Protein AF-A0AAV4B016-F1 (afdb_monomer_lite)

Foldseek 3Di:
DVVVVQVVPPVSVVVVVVVVVVVVVVVVVVVPPDPDPDPDDDDDPPDPDDPPPPPDPPPPPPPPPDPDPDDDDDDDDPDDPPLPDPPDVPWDWDAQPPHGATWTDDPVQQKTFHSDPVPRAIARVQASHGDDPPDDDDPPDDPCPPCNDCPHPVNVVVVVVD

Sequence (162 aa):
MWRQALEGDIDSFHRFRCYQSDMANKRKSQACQGKENESEKYIDELKATPMTESKGCLTSLQLQADIKPPPPLQEKPKEAPEVKTGVMWGDQLRHCPSCQHPALVRPHEGRAICMDSSCGYDFCTLCFSAFHHPKPCKPLNRSVSKKDVAGTHKSRKSLKRL

Radius of gyration: 31.14 Å; chains: 1; bounding box: 60×68×78 Å

Organism: NCBI:txid259542

Structure (mmCIF, N/CA/C/O backbone):
data_AF-A0AAV4B016-F1
#
_entry.id   AF-A0AAV4B016-F1
#
loop_
_atom_site.group_PDB
_atom_site.id
_atom_site.type_symbol
_atom_site.label_atom_id
_atom_site.label_alt_id
_atom_site.label_comp_id
_atom_site.label_asym_id
_atom_site.label_entity_id
_atom_site.label_seq_id
_atom_site.pdbx_PDB_ins_code
_atom_site.Cartn_x
_atom_site.Cartn_y
_atom_site.Cartn_z
_atom_site.occupancy
_atom_site.B_iso_or_equiv
_atom_site.auth_seq_id
_atom_site.auth_comp_id
_atom_site.auth_asym_id
_atom_site.auth_atom_id
_atom_site.pdbx_PDB_model_num
ATOM 1 N N . MET A 1 1 ? 9.410 43.015 9.853 1.00 56.12 1 MET A N 1
ATOM 2 C CA . MET A 1 1 ? 8.628 43.160 8.607 1.00 56.12 1 MET A CA 1
ATOM 3 C C . MET A 1 1 ? 7.632 42.024 8.317 1.00 56.12 1 MET A C 1
ATOM 5 O O . MET A 1 1 ? 6.749 42.250 7.514 1.00 56.12 1 MET A O 1
ATOM 9 N N . TRP A 1 2 ? 7.662 40.853 8.980 1.00 54.97 2 TRP A N 1
ATOM 10 C CA . TRP A 1 2 ? 6.659 39.784 8.751 1.00 54.97 2 TRP A CA 1
ATOM 11 C C . TRP A 1 2 ? 5.326 39.968 9.505 1.00 54.97 2 TRP A C 1
ATOM 13 O O . TRP A 1 2 ? 4.315 39.411 9.099 1.00 54.97 2 TRP A O 1
ATOM 23 N N . ARG A 1 3 ? 5.298 40.768 10.584 1.00 58.62 3 ARG A N 1
ATOM 24 C CA . ARG A 1 3 ? 4.065 41.033 11.356 1.00 58.62 3 ARG A CA 1
ATOM 25 C C . ARG A 1 3 ? 3.077 41.949 10.622 1.00 58.62 3 ARG A C 1
ATOM 27 O O . ARG A 1 3 ? 1.892 41.666 10.642 1.00 58.62 3 ARG A O 1
ATOM 34 N N . GLN A 1 4 ? 3.571 42.962 9.906 1.00 59.62 4 GLN A N 1
ATOM 35 C CA . GLN A 1 4 ? 2.738 43.870 9.098 1.00 59.62 4 GLN A CA 1
ATOM 36 C C . GLN A 1 4 ? 2.081 43.180 7.893 1.00 59.62 4 GLN A C 1
ATOM 38 O O . GLN A 1 4 ? 1.019 43.602 7.456 1.00 59.62 4 GLN A O 1
ATOM 43 N N . ALA A 1 5 ? 2.668 42.093 7.379 1.00 58.47 5 ALA A N 1
ATOM 44 C CA . ALA A 1 5 ? 2.075 41.314 6.289 1.00 58.47 5 ALA A CA 1
ATOM 45 C C . ALA A 1 5 ? 0.864 40.470 6.737 1.00 58.47 5 ALA A C 1
ATOM 47 O O . ALA A 1 5 ? 0.041 40.104 5.906 1.00 58.47 5 ALA A O 1
ATOM 48 N N . LEU A 1 6 ? 0.740 40.173 8.038 1.00 54.94 6 LEU A N 1
ATOM 49 C CA . LEU A 1 6 ? -0.387 39.419 8.600 1.00 54.94 6 LEU A CA 1
ATOM 50 C C . LEU A 1 6 ? -1.592 40.307 8.931 1.00 54.94 6 LEU A C 1
ATOM 52 O O . LEU A 1 6 ? -2.699 39.800 9.022 1.00 54.94 6 LEU A O 1
ATOM 56 N N . GLU A 1 7 ? -1.401 41.615 9.113 1.00 56.56 7 GLU A N 1
ATOM 57 C CA . GLU A 1 7 ? -2.483 42.542 9.486 1.00 56.56 7 GLU A CA 1
ATOM 58 C C . GLU A 1 7 ? -3.405 42.900 8.307 1.00 56.56 7 GLU A C 1
ATOM 60 O O . GLU A 1 7 ? -4.529 43.340 8.527 1.00 56.56 7 GLU A O 1
ATOM 65 N N . GLY A 1 8 ? -2.963 42.673 7.063 1.00 64.75 8 GLY A N 1
ATOM 66 C CA . GLY A 1 8 ? -3.783 42.859 5.858 1.00 64.75 8 GLY A CA 1
ATOM 67 C C . GLY A 1 8 ? -4.670 41.660 5.498 1.00 64.75 8 GLY A C 1
ATOM 68 O O . GLY A 1 8 ? -5.577 41.801 4.684 1.00 64.75 8 GLY A O 1
ATOM 69 N N . ASP A 1 9 ? -4.426 40.495 6.105 1.00 74.12 9 ASP A N 1
ATOM 70 C CA . ASP A 1 9 ? -5.178 39.259 5.880 1.00 74.12 9 ASP A CA 1
ATOM 71 C C . ASP A 1 9 ? -5.779 38.778 7.209 1.00 74.12 9 ASP A C 1
ATOM 73 O O . ASP A 1 9 ? -5.130 38.130 8.038 1.00 74.12 9 ASP A O 1
ATOM 77 N N . ILE A 1 10 ? -7.051 39.136 7.402 1.00 75.62 10 ILE A N 1
ATOM 78 C CA . ILE A 1 10 ? -7.833 38.892 8.620 1.00 75.62 10 ILE A CA 1
ATOM 79 C C . ILE A 1 10 ? -7.855 37.398 8.979 1.00 75.62 10 ILE A C 1
ATOM 81 O O . ILE A 1 10 ? -7.757 37.047 10.160 1.00 75.62 10 ILE A O 1
ATOM 85 N N . ASP A 1 11 ? -7.922 36.511 7.983 1.00 76.06 11 ASP A N 1
ATOM 86 C CA . ASP A 1 11 ? -7.977 35.064 8.199 1.00 76.06 11 ASP A CA 1
ATOM 87 C C . ASP A 1 11 ? -6.635 34.517 8.683 1.00 76.06 11 ASP A C 1
ATOM 89 O O . ASP A 1 11 ? -6.572 33.708 9.620 1.00 76.06 11 ASP A O 1
ATOM 93 N N . SER A 1 12 ? -5.541 34.988 8.087 1.00 75.50 12 SER A N 1
ATOM 94 C CA . SER A 1 12 ? -4.190 34.618 8.506 1.00 75.50 12 SER A CA 1
ATOM 95 C C . SER A 1 12 ? -3.884 35.116 9.924 1.00 75.50 12 SER A C 1
ATOM 97 O O . SER A 1 12 ? -3.322 34.371 10.738 1.00 75.50 12 SER A O 1
ATOM 99 N N . PHE A 1 13 ? -4.331 36.326 10.273 1.00 80.94 13 PHE A N 1
ATOM 100 C CA . PHE A 1 13 ? -4.212 36.858 11.631 1.00 80.94 13 PHE A CA 1
ATOM 101 C C . PHE A 1 13 ? -5.038 36.058 12.651 1.00 80.94 13 PHE A C 1
ATOM 103 O O . PHE A 1 13 ? -4.546 35.725 13.737 1.00 80.94 13 PHE A O 1
ATOM 110 N N . HIS A 1 14 ? -6.272 35.681 12.300 1.00 82.31 14 HIS A N 1
ATOM 111 C CA . HIS A 1 14 ? -7.138 34.870 13.156 1.00 82.31 14 HIS A CA 1
ATOM 112 C C . HIS A 1 14 ? -6.546 33.474 13.414 1.00 82.31 14 HIS A C 1
ATOM 114 O O . HIS A 1 14 ? -6.498 33.013 14.557 1.00 82.31 14 HIS A O 1
ATOM 120 N N . ARG A 1 15 ? -6.007 32.817 12.379 1.00 83.50 15 ARG A N 1
ATOM 121 C CA . ARG A 1 15 ? -5.321 31.519 12.518 1.00 83.50 15 ARG A CA 1
ATOM 122 C C . ARG A 1 15 ? -4.100 31.609 13.428 1.00 83.50 15 ARG A C 1
ATOM 124 O O . ARG A 1 15 ? -3.915 30.753 14.292 1.00 83.50 15 ARG A O 1
ATOM 131 N N . PHE A 1 16 ? -3.297 32.663 13.284 1.00 85.50 16 PHE A N 1
ATOM 132 C CA . PHE A 1 16 ? -2.136 32.893 14.143 1.00 85.50 16 PHE A CA 1
ATOM 133 C C . PHE A 1 16 ? -2.532 33.096 15.615 1.00 85.50 16 PHE A C 1
ATOM 135 O O . PHE A 1 16 ? -1.903 32.542 16.521 1.00 85.50 16 PHE A O 1
ATOM 142 N N . ARG A 1 17 ? -3.615 33.839 15.863 1.00 85.31 17 ARG A N 1
ATOM 143 C CA . ARG A 1 17 ? -4.212 34.021 17.194 1.00 85.31 17 ARG A CA 1
ATOM 144 C C . ARG A 1 17 ? -4.686 32.701 17.814 1.00 85.31 17 ARG A C 1
ATOM 146 O O . ARG A 1 17 ? -4.363 32.443 18.974 1.00 85.31 17 ARG A O 1
ATOM 153 N N . CYS A 1 18 ? -5.410 31.868 17.062 1.00 86.75 18 CYS A N 1
ATOM 154 C CA . CYS A 1 18 ? -5.843 30.545 17.528 1.00 86.75 18 CYS A CA 1
ATOM 155 C C . CYS A 1 18 ? -4.648 29.664 17.903 1.00 86.75 18 CYS A C 1
ATOM 157 O O . CYS A 1 18 ? -4.597 29.142 19.014 1.00 86.75 18 CYS A O 1
ATOM 159 N N . TYR A 1 19 ? -3.638 29.591 17.031 1.00 87.94 19 TYR A N 1
ATOM 160 C CA . TYR A 1 19 ? -2.420 28.823 17.284 1.00 87.94 19 TYR A CA 1
ATOM 161 C C . TYR A 1 19 ? -1.710 29.248 18.579 1.00 87.94 19 TYR A C 1
ATOM 163 O O . TYR A 1 19 ? -1.296 28.404 19.377 1.00 87.94 19 TYR A O 1
ATOM 171 N N . GLN A 1 20 ? -1.596 30.556 18.832 1.00 87.56 20 GLN A N 1
ATOM 172 C CA . GLN A 1 20 ? -1.003 31.045 20.079 1.00 87.56 20 GLN A CA 1
ATOM 173 C C . GLN A 1 20 ? -1.821 30.658 21.320 1.00 87.56 20 GLN A C 1
ATOM 175 O O . GLN A 1 20 ? -1.233 30.284 22.339 1.00 87.56 20 GLN A O 1
ATOM 180 N N . SER A 1 21 ? -3.156 30.706 21.245 1.00 85.44 21 SER A N 1
ATOM 181 C CA . SER A 1 21 ? -4.024 30.292 22.355 1.00 85.44 21 SER A CA 1
ATOM 182 C C . SER A 1 21 ? -3.895 28.799 22.651 1.00 85.44 21 SER A C 1
ATOM 184 O O . SER A 1 21 ? -3.793 28.413 23.816 1.00 85.44 21 SER A O 1
ATOM 186 N N . ASP A 1 22 ? -3.835 27.962 21.617 1.00 85.62 22 ASP A N 1
ATOM 187 C CA . ASP A 1 22 ? -3.670 26.514 21.770 1.00 85.62 22 ASP A CA 1
ATOM 188 C C . ASP A 1 22 ? -2.320 26.170 22.399 1.00 85.62 22 ASP A C 1
ATOM 190 O O . ASP A 1 22 ? -2.243 25.337 23.304 1.00 85.62 22 ASP A O 1
ATOM 194 N N . MET A 1 23 ? -1.254 26.867 21.997 1.00 83.25 23 MET A N 1
ATOM 195 C CA . MET A 1 23 ? 0.070 26.708 22.604 1.00 83.25 23 MET A CA 1
ATOM 196 C C . MET A 1 23 ? 0.093 27.140 24.076 1.00 83.25 23 MET A C 1
ATOM 198 O O . MET A 1 23 ? 0.722 26.473 24.902 1.00 83.25 23 MET A O 1
ATOM 202 N N . ALA A 1 24 ? -0.613 28.215 24.438 1.00 81.81 24 ALA A N 1
ATOM 203 C CA . ALA A 1 24 ? -0.746 28.644 25.830 1.00 81.81 24 ALA A CA 1
ATOM 204 C C . ALA A 1 24 ? -1.559 27.642 26.669 1.00 81.81 24 ALA A C 1
ATOM 206 O O . ALA A 1 24 ? -1.161 27.313 27.788 1.00 81.81 24 ALA A O 1
ATOM 207 N N . ASN A 1 25 ? -2.655 27.114 26.122 1.00 77.56 25 ASN A N 1
ATOM 208 C CA . ASN A 1 25 ? -3.475 26.099 26.781 1.00 77.56 25 ASN A CA 1
ATOM 209 C C . ASN A 1 25 ? -2.696 24.799 26.982 1.00 77.56 25 ASN A C 1
ATOM 211 O O . ASN A 1 25 ? -2.690 24.262 28.083 1.00 77.56 25 ASN A O 1
ATOM 215 N N . LYS A 1 26 ? -1.941 24.351 25.973 1.00 73.69 26 LYS A N 1
ATOM 216 C CA . LYS A 1 26 ? -1.091 23.158 26.068 1.00 73.69 26 LYS A CA 1
ATOM 217 C C . LYS A 1 26 ? -0.032 23.283 27.167 1.00 73.69 26 LYS A C 1
ATOM 219 O O . LYS A 1 26 ? 0.161 22.341 27.931 1.00 73.69 26 LYS A O 1
ATOM 224 N N . ARG A 1 27 ? 0.601 24.456 27.301 1.00 72.25 27 ARG A N 1
ATOM 225 C CA . ARG A 1 27 ? 1.544 24.741 28.401 1.00 72.25 27 ARG A CA 1
ATOM 226 C C . ARG A 1 27 ? 0.865 24.710 29.773 1.00 72.25 27 ARG A C 1
ATOM 228 O O . ARG A 1 27 ? 1.452 24.195 30.718 1.00 72.25 27 ARG A O 1
ATOM 235 N N . LYS A 1 28 ? -0.369 25.217 29.887 1.00 67.44 28 LYS A N 1
ATOM 236 C CA . LYS A 1 28 ? -1.150 25.171 31.137 1.00 67.44 28 LYS A CA 1
ATOM 237 C C . LYS A 1 28 ? -1.583 23.748 31.496 1.00 67.44 28 LYS A C 1
ATOM 239 O O . LYS A 1 28 ? -1.419 23.347 32.639 1.00 67.44 28 LYS A O 1
ATOM 244 N N . SER A 1 29 ? -2.065 22.961 30.534 1.00 58.06 29 SER A N 1
ATOM 245 C CA . SER A 1 29 ? -2.466 21.564 30.758 1.00 58.06 29 SER A CA 1
ATOM 246 C C . SER A 1 29 ? -1.294 20.676 31.184 1.00 58.06 29 SER A C 1
ATOM 248 O O . SER A 1 29 ? -1.477 19.754 31.973 1.00 58.06 29 SER A O 1
ATOM 250 N N . GLN A 1 30 ? -0.080 20.979 30.714 1.00 58.31 30 GLN A N 1
ATOM 251 C CA . GLN A 1 30 ? 1.131 20.259 31.106 1.00 58.31 30 GLN A CA 1
ATOM 252 C C . GLN A 1 30 ? 1.573 20.563 32.550 1.00 58.31 30 GLN A C 1
ATOM 254 O O . GLN A 1 30 ? 2.257 19.745 33.154 1.00 58.31 30 GLN A O 1
ATOM 259 N N . ALA A 1 31 ? 1.141 21.686 33.138 1.00 57.66 31 ALA A N 1
ATOM 260 C CA . ALA A 1 31 ? 1.409 22.012 34.541 1.00 57.66 31 ALA A CA 1
ATOM 261 C C . ALA A 1 31 ? 0.493 21.261 35.533 1.00 57.66 31 ALA A C 1
ATOM 263 O O . ALA A 1 31 ? 0.757 21.278 36.734 1.00 57.66 31 ALA A O 1
ATOM 264 N N . CYS A 1 32 ? -0.573 20.607 35.052 1.00 54.81 32 CYS A N 1
ATOM 265 C CA . CYS A 1 32 ? -1.581 19.952 35.895 1.00 54.81 32 CYS A CA 1
ATOM 266 C C . CYS A 1 32 ? -1.559 18.416 35.825 1.00 54.81 32 CYS A C 1
ATOM 268 O O . CYS A 1 32 ? -2.216 17.775 36.639 1.00 54.81 32 CYS A O 1
ATOM 270 N N . GLN A 1 33 ? -0.821 17.807 34.890 1.00 51.09 33 GLN A N 1
ATOM 271 C CA . GLN A 1 33 ? -0.683 16.349 34.827 1.00 51.09 33 GLN A CA 1
ATOM 272 C C . GLN A 1 33 ? 0.530 15.893 35.643 1.00 51.09 33 GLN A C 1
ATOM 274 O O . GLN A 1 33 ? 1.648 15.867 35.135 1.00 51.09 33 GLN A O 1
ATOM 279 N N . GLY A 1 34 ? 0.307 15.562 36.920 1.00 56.00 34 GLY A N 1
ATOM 280 C CA . GLY A 1 34 ? 1.344 14.938 37.752 1.00 56.00 34 GLY A CA 1
ATOM 281 C C . GLY A 1 34 ? 1.213 15.052 39.275 1.00 56.00 34 GLY A C 1
ATOM 282 O O . GLY A 1 34 ? 2.189 14.760 39.955 1.00 56.00 34 GLY A O 1
ATOM 283 N N . LYS A 1 35 ? 0.075 15.478 39.844 1.00 54.78 35 LYS A N 1
ATOM 284 C CA . LYS A 1 35 ? -0.066 15.652 41.307 1.00 54.78 35 LYS A CA 1
ATOM 285 C C . LYS A 1 35 ? -1.329 15.007 41.879 1.00 54.78 35 LYS A C 1
ATOM 287 O O . LYS A 1 35 ? -2.170 15.696 42.442 1.00 54.78 35 LYS A O 1
ATOM 292 N N . GLU A 1 36 ? -1.476 13.695 41.745 1.00 59.31 36 GLU A N 1
ATOM 293 C CA . GLU A 1 36 ? -2.628 12.988 42.337 1.00 59.31 36 GLU A CA 1
ATOM 294 C C . GLU A 1 36 ? -2.265 11.770 43.192 1.00 59.31 36 GLU A C 1
ATOM 296 O O . GLU A 1 36 ? -3.123 10.944 43.460 1.00 59.31 36 GLU A O 1
ATOM 301 N N . ASN A 1 37 ? -1.026 11.680 43.692 1.00 55.84 37 ASN A N 1
ATOM 302 C CA . ASN A 1 37 ? -0.625 10.642 44.653 1.00 55.84 37 ASN A CA 1
ATOM 303 C C . ASN A 1 37 ? 0.380 11.152 45.701 1.00 55.84 37 ASN A C 1
ATOM 305 O O . ASN A 1 37 ? 1.380 10.498 45.979 1.00 55.84 37 ASN A O 1
ATOM 309 N N . GLU A 1 38 ? 0.132 12.312 46.305 1.00 52.56 38 GLU A N 1
ATOM 310 C CA . GLU A 1 38 ? 0.892 12.743 47.485 1.00 52.56 38 GLU A CA 1
ATOM 311 C C . GLU A 1 38 ? -0.046 12.804 48.692 1.00 52.56 38 GLU A C 1
ATOM 313 O O . GLU A 1 38 ? -0.584 13.843 49.056 1.00 52.56 38 GLU A O 1
ATOM 318 N N . SER A 1 39 ? -0.299 11.637 49.286 1.00 53.88 39 SER A N 1
ATOM 319 C CA . SER A 1 39 ? -0.653 11.568 50.701 1.00 53.88 39 SER A CA 1
ATOM 320 C C . SER A 1 39 ? 0.627 11.219 51.453 1.00 53.88 39 SER A C 1
ATOM 322 O O . SER A 1 39 ? 1.057 10.062 51.412 1.00 53.88 39 SER A O 1
ATOM 324 N N . GLU A 1 40 ? 1.254 12.202 52.097 1.00 59.69 40 GLU A N 1
ATOM 325 C CA . GLU A 1 40 ? 2.369 11.971 53.018 1.00 59.69 40 GLU A CA 1
ATOM 326 C C . GLU A 1 40 ? 1.900 11.036 54.137 1.00 59.69 40 GLU A C 1
ATOM 328 O O . GLU A 1 40 ? 1.075 11.393 54.979 1.00 59.69 40 GLU A O 1
ATOM 333 N N . LYS A 1 41 ? 2.403 9.802 54.133 1.00 56.66 41 LYS A N 1
ATOM 334 C CA . LYS A 1 41 ? 2.303 8.914 55.289 1.00 56.66 41 LYS A CA 1
ATOM 335 C C . LYS A 1 41 ? 3.619 9.012 56.045 1.00 56.66 41 LYS A C 1
ATOM 337 O O . LYS A 1 41 ? 4.661 8.660 55.502 1.00 56.66 41 LYS A O 1
ATOM 342 N N . TYR A 1 42 ? 3.545 9.490 57.283 1.00 58.56 42 TYR A N 1
ATOM 343 C CA . TYR A 1 42 ? 4.655 9.494 58.230 1.00 58.56 42 TYR A CA 1
ATOM 344 C C . TYR A 1 42 ? 5.121 8.051 58.469 1.00 58.56 42 TYR A C 1
ATOM 346 O O . TYR A 1 42 ? 4.331 7.207 58.899 1.00 58.56 42 TYR A O 1
ATOM 354 N N . ILE A 1 43 ? 6.375 7.752 58.127 1.00 58.66 43 ILE A N 1
ATOM 355 C CA . ILE A 1 43 ? 6.987 6.444 58.369 1.00 58.66 43 ILE A CA 1
ATOM 356 C C . ILE A 1 43 ? 7.675 6.518 59.731 1.00 58.66 43 ILE A C 1
ATOM 358 O O . ILE A 1 43 ? 8.598 7.306 59.909 1.00 58.66 43 ILE A O 1
ATOM 362 N N . ASP A 1 44 ? 7.206 5.711 60.682 1.00 53.75 44 ASP A N 1
ATOM 363 C CA . ASP A 1 44 ? 7.824 5.561 61.999 1.00 53.75 44 ASP A CA 1
ATOM 364 C C . ASP A 1 44 ? 9.189 4.861 61.853 1.00 53.75 44 ASP A C 1
ATOM 366 O O . ASP A 1 44 ? 9.307 3.800 61.233 1.00 53.75 44 ASP A O 1
ATOM 370 N N . GLU A 1 45 ? 10.237 5.491 62.376 1.00 57.31 45 GLU A N 1
ATOM 371 C CA . GLU A 1 45 ? 11.646 5.282 62.011 1.00 57.31 45 GLU A CA 1
ATOM 372 C C . GLU A 1 45 ? 12.294 4.049 62.673 1.00 57.31 45 GLU A C 1
ATOM 374 O O . GLU A 1 45 ? 13.514 3.936 62.786 1.00 57.31 45 GLU A O 1
ATOM 379 N N . LEU A 1 46 ? 11.494 3.079 63.114 1.00 60.62 46 LEU A N 1
ATOM 380 C CA . LEU A 1 46 ? 11.976 1.908 63.841 1.00 60.62 46 LEU A CA 1
ATOM 381 C C . LEU A 1 46 ? 11.479 0.619 63.182 1.00 60.62 46 LEU A C 1
ATOM 383 O O . LEU A 1 46 ? 10.423 0.090 63.525 1.00 60.62 46 LEU A O 1
ATOM 387 N N . LYS A 1 47 ? 12.341 0.100 62.289 1.00 59.78 47 LYS A N 1
ATOM 388 C CA . LYS A 1 47 ? 12.374 -1.222 61.606 1.00 59.78 47 LYS A CA 1
ATOM 389 C C . LYS A 1 47 ? 12.228 -1.161 60.080 1.00 59.78 47 LYS A C 1
ATOM 391 O O . LYS A 1 47 ? 11.408 -1.861 59.493 1.00 59.78 47 LYS A O 1
ATOM 396 N N . ALA A 1 48 ? 13.105 -0.417 59.411 1.00 55.50 48 ALA A N 1
ATOM 397 C CA . ALA A 1 48 ? 13.412 -0.681 58.007 1.00 55.50 48 ALA A CA 1
ATOM 398 C C . ALA A 1 48 ? 14.588 -1.670 57.924 1.00 55.50 48 ALA A C 1
ATOM 400 O O . ALA A 1 48 ? 15.751 -1.279 57.892 1.00 55.50 48 ALA A O 1
ATOM 401 N N . THR A 1 49 ? 14.299 -2.972 57.932 1.00 64.44 49 THR A N 1
ATOM 402 C CA . THR A 1 49 ? 15.282 -3.989 57.522 1.00 64.44 49 THR A CA 1
ATOM 403 C C . THR A 1 49 ? 15.415 -3.961 55.995 1.00 64.44 49 THR A C 1
ATOM 405 O O . THR A 1 49 ? 14.390 -4.064 55.315 1.00 64.44 49 THR A O 1
ATOM 408 N N . PRO A 1 50 ? 16.625 -3.834 55.426 1.00 59.66 50 PRO A N 1
ATOM 409 C CA . PRO A 1 50 ? 16.806 -3.795 53.979 1.00 59.66 50 PRO A CA 1
ATOM 410 C C . PRO A 1 50 ? 16.453 -5.148 53.343 1.00 59.66 50 PRO A C 1
ATOM 412 O O . PRO A 1 50 ? 16.913 -6.200 53.777 1.00 59.66 50 PRO A O 1
ATOM 415 N N . MET A 1 51 ? 15.666 -5.126 52.264 1.00 55.28 51 MET A N 1
ATOM 416 C CA . MET A 1 51 ? 15.269 -6.312 51.481 1.00 55.28 51 MET A CA 1
ATOM 417 C C . MET A 1 51 ? 16.420 -6.969 50.687 1.00 55.28 51 MET A C 1
ATOM 419 O O . MET A 1 51 ? 16.179 -7.827 49.841 1.00 55.28 51 MET A O 1
ATOM 423 N N . THR A 1 52 ? 17.670 -6.568 50.913 1.00 59.12 52 THR A N 1
ATOM 424 C CA . THR A 1 52 ? 18.836 -7.045 50.156 1.00 59.12 52 THR A CA 1
ATOM 425 C C . THR A 1 52 ? 19.540 -8.240 50.792 1.00 59.12 52 THR A C 1
ATOM 427 O O . THR A 1 52 ? 20.532 -8.712 50.242 1.00 59.12 52 THR A O 1
ATOM 430 N N . GLU A 1 53 ? 19.033 -8.793 51.898 1.00 54.56 53 GLU A N 1
ATOM 431 C CA . GLU A 1 53 ? 19.496 -10.101 52.365 1.00 54.56 53 GLU A CA 1
ATOM 432 C C . GLU A 1 53 ? 18.947 -11.213 51.459 1.00 54.56 53 GLU A C 1
ATOM 434 O O . GLU A 1 53 ? 17.889 -11.802 51.691 1.00 54.56 53 GLU A O 1
ATOM 439 N N . SER A 1 54 ? 19.691 -11.513 50.395 1.00 61.50 54 SER A N 1
ATOM 440 C CA . SER A 1 54 ? 19.447 -12.665 49.537 1.00 61.50 54 SER A CA 1
ATOM 441 C C . SER A 1 54 ? 19.697 -13.960 50.316 1.00 61.50 54 SER A C 1
ATOM 443 O O . SER A 1 54 ? 20.813 -14.477 50.360 1.00 61.50 54 SER A O 1
ATOM 445 N N . LYS A 1 55 ? 18.649 -14.534 50.907 1.00 59.72 55 LYS A N 1
ATOM 446 C CA . LYS A 1 55 ? 18.637 -15.948 51.310 1.00 59.72 55 LYS A CA 1
ATOM 447 C C . LYS A 1 55 ? 18.277 -16.797 50.093 1.00 59.72 55 LYS A C 1
ATOM 449 O O . LYS A 1 55 ? 17.163 -17.298 49.983 1.00 59.72 55 LYS A O 1
ATOM 454 N N . GLY A 1 56 ? 19.191 -16.900 49.132 1.00 61.62 56 GLY A N 1
ATOM 455 C CA . GLY A 1 56 ? 18.943 -17.679 47.923 1.00 61.62 56 GLY A CA 1
ATOM 456 C C . GLY A 1 56 ? 20.181 -17.852 47.055 1.00 61.62 56 GLY A C 1
ATOM 457 O O . GLY A 1 56 ? 20.913 -16.903 46.800 1.00 61.62 56 GLY A O 1
ATOM 458 N N . CYS A 1 57 ? 20.388 -19.075 46.575 1.00 57.75 57 CYS A N 1
ATOM 459 C CA . CYS A 1 57 ? 21.561 -19.554 45.839 1.00 57.75 57 CYS A CA 1
ATOM 460 C C . CYS A 1 57 ? 21.664 -19.034 44.385 1.00 57.75 57 CYS A C 1
ATOM 462 O O . CYS A 1 57 ? 22.281 -19.685 43.547 1.00 57.75 57 CYS A O 1
ATOM 464 N N . LEU A 1 58 ? 21.020 -17.913 44.045 1.00 52.66 58 LEU A N 1
ATOM 465 C CA . LEU A 1 58 ? 20.830 -17.464 42.656 1.00 52.66 58 LEU A CA 1
ATOM 466 C C . LEU A 1 58 ? 21.773 -16.333 42.213 1.00 52.66 58 LEU A C 1
ATOM 468 O O . LEU A 1 58 ? 21.573 -15.752 41.152 1.00 52.66 58 LEU A O 1
ATOM 472 N N . THR A 1 59 ? 22.827 -16.028 42.970 1.00 52.94 59 THR A N 1
ATOM 473 C CA . THR A 1 59 ? 23.758 -14.928 42.651 1.00 52.94 59 THR A CA 1
ATOM 474 C C . THR A 1 59 ? 24.898 -15.300 41.691 1.00 52.94 59 THR A C 1
ATOM 476 O O . THR A 1 59 ? 25.747 -14.462 41.406 1.00 52.94 59 THR A O 1
ATOM 479 N N . SER A 1 60 ? 24.939 -16.519 41.145 1.00 56.94 60 SER A N 1
ATOM 480 C CA . SER A 1 60 ? 26.062 -16.966 40.297 1.00 56.94 60 SER A CA 1
ATOM 481 C C . SER A 1 60 ? 25.942 -16.669 38.795 1.00 56.94 60 SER A C 1
ATOM 483 O O . SER A 1 60 ? 26.853 -17.031 38.058 1.00 56.94 60 SER A O 1
ATOM 485 N N . LEU A 1 61 ? 24.887 -16.005 38.305 1.00 56.53 61 LEU A N 1
ATOM 486 C CA . LEU A 1 61 ? 24.705 -15.776 36.856 1.00 56.53 61 LEU A CA 1
ATOM 487 C C . LEU A 1 61 ? 24.857 -14.321 36.387 1.00 56.53 61 LEU A C 1
ATOM 489 O O . LEU A 1 61 ? 24.409 -13.988 35.294 1.00 56.53 61 LEU A O 1
ATOM 493 N N . GLN A 1 62 ? 25.529 -13.455 37.152 1.00 60.81 62 GLN A N 1
ATOM 494 C CA . GLN A 1 62 ? 25.700 -12.044 36.766 1.00 60.81 62 GLN A CA 1
ATOM 495 C C . GLN A 1 62 ? 27.155 -11.574 36.670 1.00 60.81 62 GLN A C 1
ATOM 497 O O . GLN A 1 62 ? 27.474 -10.436 36.999 1.00 60.81 62 GLN A O 1
ATOM 502 N N . LEU A 1 63 ? 28.041 -12.439 36.171 1.00 59.00 63 LEU A N 1
ATOM 503 C CA . LEU A 1 63 ? 29.440 -12.098 35.889 1.00 59.00 63 LEU A CA 1
ATOM 504 C C . LEU A 1 63 ? 29.880 -12.613 34.514 1.00 59.00 63 LEU A C 1
ATOM 506 O O . LEU A 1 63 ? 30.815 -13.392 34.414 1.00 59.00 63 LEU A O 1
ATOM 510 N N . GLN A 1 64 ? 29.212 -12.170 33.446 1.00 58.91 64 GLN A N 1
ATOM 511 C CA . GLN A 1 64 ? 29.776 -12.189 32.088 1.00 58.91 64 GLN A CA 1
ATOM 512 C C . GLN A 1 64 ? 29.270 -10.985 31.282 1.00 58.91 64 GLN A C 1
ATOM 514 O O . GLN A 1 64 ? 28.442 -11.103 30.386 1.00 58.91 64 GLN A O 1
ATOM 519 N N . ALA A 1 65 ? 29.783 -9.805 31.614 1.00 47.22 65 ALA A N 1
ATOM 520 C CA . ALA A 1 65 ? 29.835 -8.680 30.687 1.00 47.22 65 ALA A CA 1
ATOM 521 C C . ALA A 1 65 ? 31.282 -8.183 30.660 1.00 47.22 65 ALA A C 1
ATOM 523 O O . ALA A 1 65 ? 31.605 -7.114 31.168 1.00 47.22 65 ALA A O 1
ATOM 524 N N . ASP A 1 66 ? 32.166 -9.027 30.129 1.00 47.25 66 ASP A N 1
ATOM 525 C CA . ASP A 1 66 ? 33.514 -8.608 29.772 1.00 47.25 66 ASP A CA 1
ATOM 526 C C . ASP A 1 66 ? 33.422 -7.872 28.430 1.00 47.25 66 ASP A C 1
ATOM 528 O O . ASP A 1 66 ? 33.056 -8.439 27.394 1.00 47.25 66 ASP A O 1
ATOM 532 N N . ILE A 1 67 ? 33.657 -6.564 28.489 1.00 55.72 67 ILE A N 1
ATOM 533 C CA . ILE A 1 67 ? 33.722 -5.666 27.343 1.00 55.72 67 ILE A CA 1
ATOM 534 C C . ILE A 1 67 ? 35.004 -6.015 26.586 1.00 55.72 67 ILE A C 1
ATOM 536 O O . ILE A 1 67 ? 36.060 -5.425 26.799 1.00 55.72 67 ILE A O 1
ATOM 540 N N . LYS A 1 68 ? 34.916 -6.981 25.670 1.00 52.19 68 LYS A N 1
ATOM 541 C CA . LYS A 1 68 ? 35.962 -7.191 24.670 1.00 52.19 68 LYS A CA 1
ATOM 542 C C . LYS A 1 68 ? 35.797 -6.135 23.566 1.00 52.19 68 LYS A C 1
ATOM 544 O O . LYS A 1 68 ? 34.717 -6.069 22.974 1.00 52.19 68 LYS A O 1
ATOM 549 N N . PRO A 1 69 ? 36.821 -5.315 23.255 1.00 56.03 69 PRO A N 1
ATOM 550 C CA . PRO A 1 69 ? 36.738 -4.385 22.136 1.00 56.03 69 PRO A CA 1
ATOM 551 C C . PRO A 1 69 ? 36.546 -5.169 20.825 1.00 56.03 69 PRO A C 1
ATOM 553 O O . PRO A 1 69 ? 37.169 -6.224 20.647 1.00 56.03 69 PRO A O 1
ATOM 556 N N . PRO A 1 70 ? 35.668 -4.703 19.918 1.00 56.16 70 PRO A N 1
ATOM 557 C CA . PRO A 1 70 ? 35.385 -5.412 18.679 1.00 56.16 70 PRO A CA 1
ATOM 558 C C . PRO A 1 70 ? 36.643 -5.465 17.794 1.00 56.16 70 PRO A C 1
ATOM 560 O O . PRO A 1 70 ? 37.350 -4.461 17.678 1.00 56.16 70 PRO A O 1
ATOM 563 N N . PRO A 1 71 ? 36.940 -6.609 17.152 1.00 58.06 71 PRO A N 1
ATOM 564 C CA . PRO A 1 71 ? 37.998 -6.678 16.153 1.00 58.06 71 PRO A CA 1
ATOM 565 C C . PRO A 1 71 ? 37.614 -5.834 14.922 1.00 58.06 71 PRO A C 1
ATOM 567 O O . PRO A 1 71 ? 36.424 -5.736 14.600 1.00 58.06 71 PRO A O 1
ATOM 570 N N . PRO A 1 72 ? 38.584 -5.239 14.203 1.00 51.69 72 PRO A N 1
ATOM 571 C CA . PRO A 1 72 ? 38.296 -4.503 12.982 1.00 51.69 72 PRO A CA 1
ATOM 572 C C . PRO A 1 72 ? 37.897 -5.494 11.884 1.00 51.69 72 PRO A C 1
ATOM 574 O O . PRO A 1 72 ? 38.740 -6.119 11.250 1.00 51.69 72 PRO A O 1
ATOM 577 N N . LEU A 1 73 ? 36.592 -5.641 11.661 1.00 47.62 73 LEU A N 1
ATOM 578 C CA . LEU A 1 73 ? 36.055 -6.278 10.464 1.00 47.62 73 LEU A CA 1
ATOM 579 C C . LEU A 1 73 ? 35.972 -5.222 9.364 1.00 47.62 73 LEU A C 1
ATOM 581 O O . LEU A 1 73 ? 34.960 -4.544 9.192 1.00 47.62 73 LEU A O 1
ATOM 585 N N . GLN A 1 74 ? 37.062 -5.072 8.619 1.00 55.00 74 GLN A N 1
ATOM 586 C CA . GLN A 1 74 ? 36.960 -4.614 7.243 1.00 55.00 74 GLN A CA 1
ATOM 587 C C . GLN A 1 74 ? 36.734 -5.851 6.382 1.00 55.00 74 GLN A C 1
ATOM 589 O O . GLN A 1 74 ? 37.590 -6.720 6.369 1.00 55.00 74 GLN A O 1
ATOM 594 N N . GLU A 1 75 ? 35.603 -5.916 5.676 1.00 51.12 75 GLU A N 1
ATOM 595 C CA . GLU A 1 75 ? 35.553 -6.414 4.298 1.00 51.12 75 GLU A CA 1
ATOM 596 C C . GLU A 1 75 ? 34.201 -6.068 3.646 1.00 51.12 75 GLU A C 1
ATOM 598 O O . GLU A 1 75 ? 33.193 -6.748 3.803 1.00 51.12 75 GLU A O 1
ATOM 603 N N . LYS A 1 76 ? 34.248 -4.954 2.903 1.00 48.28 76 LYS A N 1
ATOM 604 C CA . LYS A 1 76 ? 33.514 -4.647 1.667 1.00 48.28 76 LYS A CA 1
ATOM 605 C C . LYS A 1 76 ? 31.969 -4.691 1.708 1.00 48.28 76 LYS A C 1
ATOM 607 O O . LYS A 1 76 ? 31.372 -5.767 1.654 1.00 48.28 76 LYS A O 1
ATOM 612 N N . PRO A 1 77 ? 31.280 -3.535 1.588 1.00 48.41 77 PRO A N 1
ATOM 613 C CA . PRO A 1 77 ? 30.000 -3.517 0.893 1.00 48.41 77 PRO A CA 1
ATOM 614 C C . PRO A 1 77 ? 30.251 -4.098 -0.501 1.00 48.41 77 PRO A C 1
ATOM 616 O O . PRO A 1 77 ? 31.005 -3.527 -1.291 1.00 48.41 77 PRO A O 1
ATOM 619 N N . LYS A 1 78 ? 29.685 -5.277 -0.780 1.00 48.00 78 LYS A N 1
ATOM 620 C CA . LYS A 1 78 ? 29.544 -5.749 -2.156 1.00 48.00 78 LYS A CA 1
ATOM 621 C C . LYS A 1 78 ? 28.817 -4.636 -2.893 1.00 48.00 78 LYS A C 1
ATOM 623 O O . LYS A 1 78 ? 27.742 -4.229 -2.452 1.00 48.00 78 LYS A O 1
ATOM 628 N N . GLU A 1 79 ? 29.480 -4.111 -3.919 1.00 51.41 79 GLU A N 1
ATOM 629 C CA . GLU A 1 79 ? 28.953 -3.105 -4.829 1.00 51.41 79 GLU A CA 1
ATOM 630 C C . GLU A 1 79 ? 27.474 -3.373 -5.064 1.00 51.41 79 GLU A C 1
ATOM 632 O O . GLU A 1 79 ? 27.082 -4.461 -5.499 1.00 51.41 79 GLU A O 1
ATOM 637 N N . ALA A 1 80 ? 26.656 -2.379 -4.724 1.00 53.50 80 ALA A N 1
ATOM 638 C CA . ALA A 1 80 ? 25.313 -2.317 -5.248 1.00 53.50 80 ALA A CA 1
ATOM 639 C C . ALA A 1 80 ? 25.441 -2.490 -6.767 1.00 53.50 80 ALA A C 1
ATOM 641 O O . ALA A 1 80 ? 26.251 -1.777 -7.368 1.00 53.50 80 ALA A O 1
ATOM 642 N N . PRO A 1 81 ? 24.705 -3.415 -7.408 1.00 51.12 81 PRO A N 1
ATOM 643 C CA . PRO A 1 81 ? 24.583 -3.322 -8.846 1.00 51.12 81 PRO A CA 1
ATOM 644 C C . PRO A 1 81 ? 24.045 -1.918 -9.113 1.00 51.12 81 PRO A C 1
ATOM 646 O O . PRO A 1 81 ? 23.013 -1.533 -8.555 1.00 51.12 81 PRO A O 1
ATOM 649 N N . GLU A 1 82 ? 24.785 -1.132 -9.892 1.00 53.06 82 GLU A N 1
ATOM 650 C CA . GLU A 1 82 ? 24.295 0.107 -10.477 1.00 53.06 82 GLU A CA 1
ATOM 651 C C . GLU A 1 82 ? 23.098 -0.258 -11.357 1.00 53.06 82 GLU A C 1
ATOM 653 O O . GLU A 1 82 ? 23.196 -0.440 -12.571 1.00 53.06 82 GLU A O 1
ATOM 658 N N . VAL A 1 83 ? 21.939 -0.415 -10.725 1.00 51.66 83 VAL A N 1
ATOM 659 C CA . VAL A 1 83 ? 20.662 -0.489 -11.404 1.00 51.66 83 VAL A CA 1
ATOM 660 C C . VAL A 1 83 ? 20.419 0.928 -11.895 1.00 51.66 83 VAL A C 1
ATOM 662 O O . VAL A 1 83 ? 19.875 1.785 -11.200 1.00 51.66 83 VAL A O 1
ATOM 665 N N . LYS A 1 84 ? 20.916 1.197 -13.105 1.00 59.03 84 LYS A N 1
ATOM 666 C CA . LYS A 1 84 ? 20.577 2.381 -13.887 1.00 59.03 84 LYS A CA 1
ATOM 667 C C . LYS A 1 84 ? 19.104 2.288 -14.248 1.00 59.03 84 LYS A C 1
ATOM 669 O O . LYS A 1 84 ? 18.731 1.817 -15.315 1.00 59.03 84 LYS A O 1
ATOM 674 N N . THR A 1 85 ? 18.257 2.740 -13.346 1.00 59.09 85 THR A N 1
ATOM 675 C CA . THR A 1 85 ? 16.843 2.964 -13.619 1.00 59.09 85 THR A CA 1
ATOM 676 C C . THR A 1 85 ? 16.534 4.352 -13.117 1.00 59.09 85 THR A C 1
ATOM 678 O O . THR A 1 85 ? 16.723 4.627 -11.934 1.00 59.09 85 THR A O 1
ATOM 681 N N . GLY A 1 86 ? 16.132 5.225 -14.038 1.00 63.94 86 GLY A N 1
ATOM 682 C CA . GLY A 1 86 ? 15.750 6.601 -13.762 1.00 63.94 86 GLY A CA 1
ATOM 683 C C . GLY A 1 86 ? 14.579 6.645 -12.794 1.00 63.94 86 GLY A C 1
ATOM 684 O O . GLY A 1 86 ? 13.428 6.639 -13.211 1.00 63.94 86 GLY A O 1
ATOM 685 N N . VAL A 1 87 ? 14.897 6.651 -11.505 1.00 63.72 87 VAL A N 1
ATOM 686 C CA . VAL A 1 87 ? 13.995 7.086 -10.449 1.00 63.72 87 VAL A CA 1
ATOM 687 C C . VAL A 1 87 ? 13.939 8.600 -10.592 1.00 63.72 87 VAL A C 1
ATOM 689 O O . VAL A 1 87 ? 14.924 9.298 -10.343 1.00 63.72 87 VAL A O 1
ATOM 692 N N . MET A 1 88 ? 12.819 9.097 -11.096 1.00 67.31 88 MET A N 1
ATOM 693 C CA . MET A 1 88 ? 12.594 10.521 -11.286 1.00 67.31 88 MET A CA 1
ATOM 694 C C . MET A 1 88 ? 12.248 11.164 -9.942 1.00 67.31 88 MET A C 1
ATOM 696 O O . MET A 1 88 ? 11.804 10.505 -8.999 1.00 67.31 88 MET A O 1
ATOM 700 N N . TRP A 1 89 ? 12.451 12.476 -9.817 1.00 65.25 89 TRP A N 1
ATOM 701 C CA . TRP A 1 89 ? 12.056 13.193 -8.606 1.00 65.25 89 TRP A CA 1
ATOM 702 C C . TRP A 1 89 ? 10.543 13.059 -8.379 1.00 65.25 89 TRP A C 1
ATOM 704 O O . TRP A 1 89 ? 9.748 13.533 -9.185 1.00 65.25 89 TRP A O 1
ATOM 714 N N . GLY A 1 90 ? 10.156 12.403 -7.280 1.00 69.19 90 GLY A N 1
ATOM 715 C CA . GLY A 1 90 ? 8.759 12.103 -6.940 1.00 69.19 90 GLY A CA 1
ATOM 716 C C . GLY A 1 90 ? 8.408 10.613 -6.974 1.00 69.19 90 GLY A C 1
ATOM 717 O O . GLY A 1 90 ? 7.382 10.219 -6.415 1.00 69.19 90 GLY A O 1
ATOM 718 N N . ASP A 1 91 ? 9.276 9.781 -7.547 1.00 76.62 91 ASP A N 1
ATOM 719 C CA . ASP A 1 91 ? 9.112 8.335 -7.524 1.00 76.62 91 ASP A CA 1
ATOM 720 C C . ASP A 1 91 ? 9.338 7.797 -6.106 1.00 76.62 91 ASP A C 1
ATOM 722 O O . ASP A 1 91 ? 10.356 8.050 -5.459 1.00 76.62 91 ASP A O 1
ATOM 726 N N . GLN A 1 92 ? 8.360 7.045 -5.603 1.00 86.31 92 GLN A N 1
ATOM 727 C CA . GLN A 1 92 ? 8.452 6.372 -4.310 1.00 86.31 92 GLN A CA 1
ATOM 728 C C . GLN A 1 92 ? 8.879 4.921 -4.522 1.00 86.31 92 GLN A C 1
ATOM 730 O O . GLN A 1 92 ? 8.408 4.253 -5.442 1.00 86.31 92 GLN A O 1
ATOM 735 N N . LEU A 1 93 ? 9.747 4.415 -3.647 1.00 90.56 93 LEU A N 1
ATOM 736 C CA . LEU A 1 93 ? 10.215 3.031 -3.688 1.00 90.56 93 LEU A CA 1
ATOM 737 C C . LEU A 1 93 ? 9.663 2.228 -2.509 1.00 90.56 93 LEU A C 1
ATOM 739 O O . LEU A 1 93 ? 9.546 2.722 -1.385 1.00 90.56 93 LEU A O 1
ATOM 743 N N . ARG A 1 94 ? 9.328 0.963 -2.765 1.00 91.75 94 ARG A N 1
ATOM 744 C CA . ARG A 1 94 ? 8.936 -0.030 -1.751 1.00 91.75 94 ARG A CA 1
ATOM 745 C C . ARG A 1 94 ? 9.711 -1.322 -1.971 1.00 91.75 94 ARG A C 1
ATOM 747 O O . ARG A 1 94 ? 10.194 -1.565 -3.067 1.00 91.75 94 ARG A O 1
ATOM 754 N N . HIS A 1 95 ? 9.813 -2.164 -0.950 1.00 93.12 95 HIS A N 1
ATOM 755 C CA . HIS A 1 95 ? 10.420 -3.485 -1.108 1.00 93.12 95 HIS A CA 1
ATOM 756 C C . HIS A 1 95 ? 9.426 -4.469 -1.724 1.00 93.12 95 HIS A C 1
ATOM 758 O O . HIS A 1 95 ? 8.264 -4.528 -1.314 1.00 93.12 95 HIS A O 1
ATOM 764 N N . CYS A 1 96 ? 9.889 -5.248 -2.700 1.00 95.06 96 CYS A N 1
ATOM 765 C CA . CYS A 1 96 ? 9.110 -6.318 -3.307 1.00 95.06 96 CYS A CA 1
ATOM 766 C C . CYS A 1 96 ? 8.830 -7.436 -2.281 1.00 95.06 96 CYS A C 1
ATOM 768 O O . CYS A 1 96 ? 9.770 -7.926 -1.655 1.00 95.06 96 CYS A O 1
ATOM 770 N N . PRO A 1 97 ? 7.582 -7.915 -2.133 1.00 93.44 97 PRO A N 1
ATOM 771 C CA . PRO A 1 97 ? 7.264 -9.008 -1.210 1.00 93.44 97 PRO A CA 1
ATOM 772 C C . PRO A 1 97 ? 7.842 -10.368 -1.641 1.00 93.44 97 PRO A C 1
ATOM 774 O O . PRO A 1 97 ? 7.954 -11.260 -0.807 1.00 93.44 97 PRO A O 1
ATOM 777 N N . SER A 1 98 ? 8.218 -10.541 -2.916 1.00 93.25 98 SER A N 1
ATOM 778 C CA . SER A 1 98 ? 8.780 -11.802 -3.424 1.00 93.25 98 SER A CA 1
ATOM 779 C C . SER A 1 98 ? 10.300 -11.891 -3.277 1.00 93.25 98 SER A C 1
ATOM 781 O O . SER A 1 98 ? 10.816 -12.959 -2.969 1.00 93.25 98 SER A O 1
ATOM 783 N N . CYS A 1 99 ? 11.023 -10.798 -3.536 1.00 94.25 99 CYS A N 1
ATOM 784 C CA . CYS A 1 99 ? 12.490 -10.805 -3.637 1.00 94.25 99 CYS A CA 1
ATOM 785 C C . CYS A 1 99 ? 13.183 -9.685 -2.845 1.00 94.25 99 CYS A C 1
ATOM 787 O O . CYS A 1 99 ? 14.404 -9.613 -2.850 1.00 94.25 99 CYS A O 1
ATOM 789 N N . GLN A 1 100 ? 12.429 -8.804 -2.176 1.00 92.88 100 GLN A N 1
ATOM 790 C CA . GLN A 1 100 ? 12.916 -7.667 -1.374 1.00 92.88 100 GLN A CA 1
ATOM 791 C C . GLN A 1 100 ? 13.691 -6.576 -2.138 1.00 92.88 100 GLN A C 1
ATOM 793 O O . GLN A 1 100 ? 14.007 -5.534 -1.557 1.00 92.88 100 GLN A O 1
ATOM 798 N N . HIS A 1 101 ? 13.906 -6.741 -3.445 1.00 92.69 101 HIS A N 1
ATOM 799 C CA . HIS A 1 101 ? 14.427 -5.696 -4.325 1.00 92.69 101 HIS A CA 1
ATOM 800 C C . HIS A 1 101 ? 13.522 -4.456 -4.352 1.00 92.69 101 HIS A C 1
ATOM 802 O O . HIS A 1 101 ? 12.312 -4.561 -4.097 1.00 92.69 101 HIS A O 1
ATOM 808 N N . PRO A 1 102 ? 14.083 -3.275 -4.670 1.00 93.50 102 PRO A N 1
ATOM 809 C CA . PRO A 1 102 ? 13.294 -2.064 -4.818 1.00 93.50 102 PRO A CA 1
ATOM 810 C C . PRO A 1 102 ? 12.246 -2.222 -5.927 1.00 93.50 102 PRO A C 1
ATOM 812 O O . PRO A 1 102 ? 12.482 -2.808 -6.986 1.00 93.50 102 PRO A O 1
ATOM 815 N N . ALA A 1 103 ? 11.057 -1.706 -5.652 1.00 94.69 103 ALA A N 1
ATOM 816 C CA . ALA A 1 103 ? 9.913 -1.672 -6.538 1.00 94.69 103 ALA A CA 1
ATOM 817 C C . ALA A 1 103 ? 9.427 -0.232 -6.682 1.00 94.69 103 ALA A C 1
ATOM 819 O O . ALA A 1 103 ? 9.253 0.475 -5.684 1.00 94.69 103 ALA A O 1
ATOM 820 N N . LEU A 1 104 ? 9.191 0.176 -7.925 1.00 93.81 104 LEU A N 1
ATOM 821 C CA . LEU A 1 104 ? 8.704 1.498 -8.278 1.00 93.81 104 LEU A C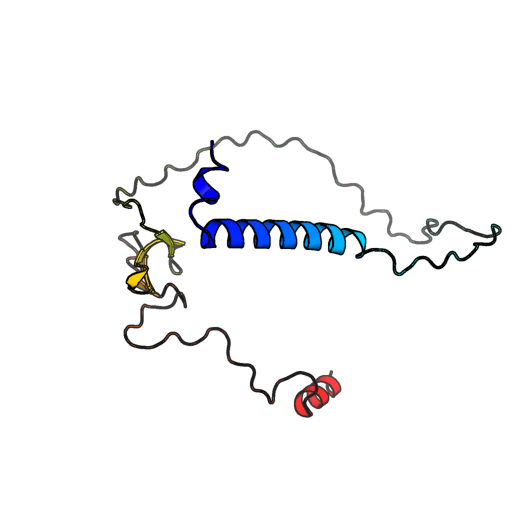A 1
ATOM 822 C C . LEU A 1 104 ? 7.214 1.596 -7.965 1.00 93.81 104 LEU A C 1
ATOM 824 O O . LEU A 1 104 ? 6.411 0.830 -8.500 1.00 93.81 104 LEU A O 1
ATOM 828 N N . VAL A 1 105 ? 6.843 2.543 -7.109 1.00 94.19 105 VAL A N 1
ATOM 829 C CA . VAL A 1 105 ? 5.451 2.812 -6.750 1.00 94.19 105 VAL A CA 1
ATOM 830 C C . VAL A 1 105 ? 4.825 3.760 -7.763 1.00 94.19 105 VAL A C 1
ATOM 832 O O . VAL A 1 105 ? 5.380 4.810 -8.069 1.00 94.19 105 VAL A O 1
ATOM 835 N N . ARG A 1 106 ? 3.613 3.425 -8.204 1.00 90.81 106 ARG A N 1
ATOM 836 C CA . ARG A 1 106 ? 2.683 4.306 -8.915 1.00 90.81 106 ARG A CA 1
ATOM 837 C C . ARG A 1 106 ? 1.559 4.719 -7.964 1.00 90.8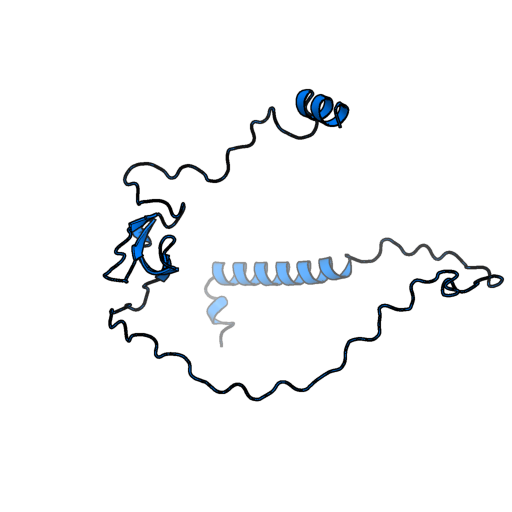1 106 ARG A C 1
ATOM 839 O O . ARG A 1 106 ? 0.595 3.962 -7.801 1.00 90.81 106 ARG A O 1
ATOM 846 N N . PRO A 1 107 ? 1.664 5.891 -7.305 1.00 85.81 107 PRO A N 1
ATOM 847 C CA . PRO A 1 107 ? 0.707 6.303 -6.282 1.00 85.81 107 PRO A CA 1
ATOM 848 C C . PRO A 1 107 ? -0.716 6.461 -6.822 1.00 85.81 107 PRO A C 1
ATOM 850 O O . PRO A 1 107 ? -1.665 6.125 -6.121 1.00 85.81 107 PRO A O 1
ATOM 853 N N . HIS A 1 108 ? -0.867 6.913 -8.073 1.00 86.44 108 HIS A N 1
ATOM 854 C CA . HIS A 1 108 ? -2.174 7.127 -8.706 1.00 86.44 108 HIS A CA 1
ATOM 855 C C . HIS A 1 108 ? -2.948 5.824 -8.946 1.00 86.44 108 HIS A C 1
ATOM 857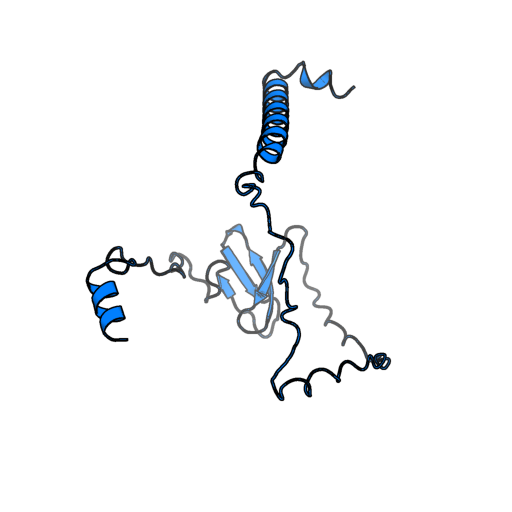 O O . HIS A 1 108 ? -4.174 5.833 -8.961 1.00 86.44 108 HIS A O 1
ATOM 863 N N . GLU A 1 109 ? -2.242 4.703 -9.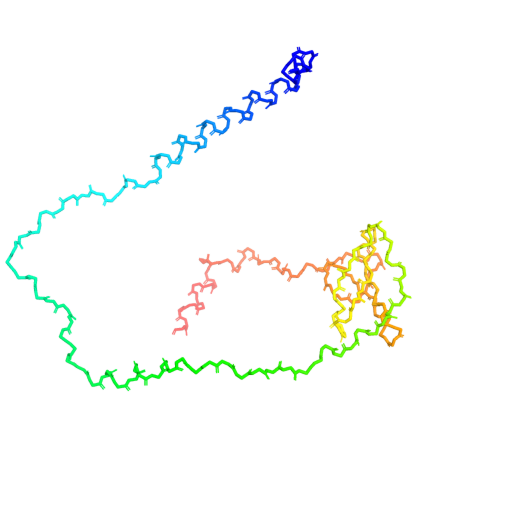091 1.00 86.50 109 GLU A N 1
ATOM 864 C CA . GLU A 1 109 ? -2.822 3.371 -9.305 1.00 86.50 109 GLU A CA 1
ATOM 865 C C . GLU A 1 109 ? -2.866 2.517 -8.026 1.00 86.50 109 GLU A C 1
ATOM 867 O O . GLU A 1 109 ? -3.496 1.460 -8.017 1.00 86.50 109 GLU A O 1
ATOM 872 N N . GLY A 1 110 ? -2.183 2.926 -6.949 1.00 89.81 110 GLY A N 1
ATOM 873 C CA . GLY A 1 110 ? -1.994 2.072 -5.769 1.00 89.81 110 GLY A CA 1
ATOM 874 C C . GLY A 1 110 ? -1.232 0.776 -6.091 1.00 89.81 110 GLY A C 1
ATOM 875 O O . GLY A 1 110 ? -1.503 -0.284 -5.518 1.00 89.81 110 GLY A O 1
ATOM 876 N N . ARG A 1 111 ? -0.303 0.856 -7.048 1.00 93.25 111 ARG A N 1
ATOM 877 C CA . ARG A 1 111 ? 0.414 -0.267 -7.666 1.00 93.25 111 ARG A CA 1
ATOM 878 C C . ARG A 1 111 ? 1.918 -0.093 -7.500 1.00 93.25 111 ARG A C 1
ATOM 880 O O . ARG A 1 111 ? 2.397 1.037 -7.465 1.00 93.25 111 ARG A O 1
ATOM 887 N N . ALA A 1 112 ? 2.669 -1.182 -7.407 1.00 94.31 112 ALA A N 1
ATOM 888 C CA . ALA A 1 112 ? 4.124 -1.153 -7.419 1.00 94.31 112 ALA A CA 1
ATOM 889 C C . ALA A 1 112 ? 4.694 -2.315 -8.233 1.00 94.31 112 ALA A C 1
ATOM 891 O O . ALA A 1 112 ? 4.193 -3.433 -8.150 1.00 94.31 112 ALA A O 1
ATOM 892 N N . ILE A 1 113 ? 5.750 -2.040 -9.002 1.00 94.50 113 ILE A N 1
ATOM 893 C CA . ILE A 1 113 ? 6.396 -3.018 -9.886 1.00 94.50 113 ILE A CA 1
ATOM 894 C C . ILE A 1 113 ? 7.857 -3.162 -9.483 1.00 94.50 113 ILE A C 1
ATOM 896 O O . ILE A 1 113 ? 8.573 -2.166 -9.370 1.00 94.50 113 ILE A O 1
ATOM 900 N N . CYS A 1 114 ? 8.302 -4.397 -9.257 1.00 95.38 114 CYS A N 1
ATOM 901 C CA . CYS A 1 114 ? 9.698 -4.682 -8.948 1.00 95.38 114 CYS A CA 1
ATOM 902 C C . CYS A 1 114 ? 10.621 -4.229 -10.090 1.00 95.38 114 CYS A C 1
ATOM 904 O O . CYS A 1 114 ? 10.358 -4.520 -11.254 1.00 95.38 114 CYS A O 1
ATOM 906 N N . MET A 1 115 ? 11.697 -3.517 -9.747 1.00 91.19 115 MET A N 1
ATOM 907 C CA . MET A 1 115 ? 12.662 -2.981 -10.717 1.00 91.19 115 MET A CA 1
ATOM 908 C C . MET A 1 115 ? 13.668 -4.034 -11.186 1.00 91.19 115 MET A C 1
ATOM 910 O O . MET A 1 115 ? 14.349 -3.837 -12.189 1.00 91.19 115 MET A O 1
ATOM 914 N N . ASP A 1 116 ? 13.766 -5.144 -10.459 1.00 91.31 116 ASP A N 1
ATOM 915 C CA . ASP A 1 116 ? 14.592 -6.275 -10.845 1.00 91.31 116 ASP A CA 1
ATOM 916 C C . ASP A 1 116 ? 13.973 -6.980 -12.061 1.00 91.31 116 ASP A C 1
ATOM 918 O O . ASP A 1 116 ? 12.839 -7.469 -12.002 1.00 91.31 116 ASP A O 1
ATOM 922 N N . SER A 1 117 ? 14.734 -7.036 -13.157 1.00 87.69 117 SER A N 1
ATOM 923 C CA . SER A 1 117 ? 14.322 -7.635 -14.429 1.00 87.69 117 SER A CA 1
ATOM 924 C C . SER A 1 117 ? 14.026 -9.127 -14.311 1.00 87.69 117 SER A C 1
ATOM 926 O O . SER A 1 117 ? 13.246 -9.652 -15.103 1.00 87.69 117 SER A O 1
ATOM 928 N N . SER A 1 118 ? 14.606 -9.803 -13.315 1.00 93.06 118 SER A N 1
ATOM 929 C CA . SER A 1 118 ? 14.347 -11.219 -13.056 1.00 93.06 118 SER A CA 1
ATOM 930 C C . SER A 1 118 ? 13.017 -11.462 -12.332 1.00 93.06 118 SER A C 1
ATOM 932 O O . SER A 1 118 ? 12.383 -12.498 -12.526 1.00 93.06 118 SER A O 1
ATOM 934 N N . CYS A 1 119 ? 12.570 -10.501 -11.516 1.00 94.56 119 CYS A N 1
ATOM 935 C CA . CYS A 1 119 ? 11.367 -10.632 -10.704 1.00 94.56 119 CYS A CA 1
ATOM 936 C C . CYS A 1 119 ? 10.142 -10.035 -11.398 1.00 94.56 119 CYS A C 1
ATOM 938 O O . CYS A 1 119 ? 9.119 -10.709 -11.507 1.00 94.56 119 CYS A O 1
ATOM 940 N N . GLY A 1 120 ? 10.213 -8.764 -11.814 1.00 92.31 120 GLY A N 1
ATOM 941 C CA . GLY A 1 120 ? 9.119 -8.058 -12.495 1.00 92.31 120 GLY A CA 1
ATOM 942 C C . GLY A 1 120 ? 7.763 -8.085 -11.771 1.00 92.31 120 GLY A C 1
ATOM 943 O O . GLY A 1 120 ? 6.733 -7.826 -12.391 1.00 92.31 120 GLY A O 1
ATOM 944 N N . TYR A 1 121 ? 7.735 -8.439 -10.481 1.00 95.31 121 TYR A N 1
ATOM 945 C CA . TYR A 1 121 ? 6.494 -8.706 -9.767 1.00 95.31 121 TYR A CA 1
ATOM 946 C C . TYR A 1 121 ? 5.691 -7.428 -9.560 1.00 95.31 121 TYR A C 1
ATOM 948 O O . TYR A 1 121 ? 6.210 -6.415 -9.084 1.00 95.31 121 TYR A O 1
ATOM 956 N N . ASP A 1 122 ? 4.409 -7.515 -9.892 1.00 95.00 122 ASP A N 1
ATOM 957 C CA . ASP A 1 122 ? 3.454 -6.427 -9.807 1.00 95.00 122 ASP A CA 1
ATOM 958 C C . ASP A 1 122 ? 2.471 -6.649 -8.656 1.00 95.00 122 ASP A C 1
ATOM 960 O O . ASP A 1 122 ? 1.723 -7.634 -8.622 1.00 95.00 122 ASP A O 1
ATOM 964 N N . PHE A 1 123 ? 2.465 -5.718 -7.707 1.00 94.81 123 PHE A N 1
ATOM 965 C CA . PHE A 1 123 ? 1.705 -5.845 -6.475 1.00 94.81 123 PHE A CA 1
ATOM 966 C C . PHE A 1 123 ? 0.946 -4.579 -6.101 1.00 94.81 123 PHE A C 1
ATOM 968 O O . PHE A 1 123 ? 1.303 -3.454 -6.445 1.00 94.81 123 PHE A O 1
ATOM 975 N N . CYS A 1 124 ? -0.129 -4.769 -5.344 1.00 93.38 124 CYS A N 1
ATOM 976 C CA . CYS A 1 124 ? -0.876 -3.669 -4.756 1.00 93.38 124 CYS A CA 1
ATOM 977 C C . CYS A 1 124 ? -0.126 -3.100 -3.544 1.00 93.38 124 CYS A C 1
ATOM 979 O O . CYS A 1 124 ? 0.264 -3.841 -2.641 1.00 93.38 124 CYS A O 1
ATOM 981 N N . THR A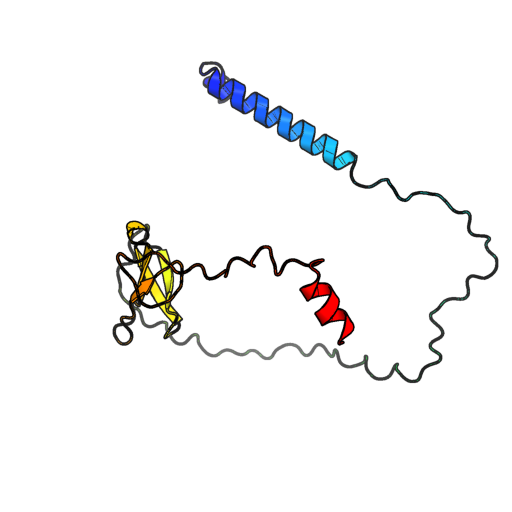 1 125 ? 0.019 -1.776 -3.470 1.00 91.75 125 THR A N 1
ATOM 982 C CA . THR A 1 125 ? 0.735 -1.103 -2.370 1.00 91.75 125 THR A CA 1
ATOM 983 C C . THR A 1 125 ? 0.003 -1.159 -1.030 1.00 91.75 125 THR A C 1
ATOM 985 O O . THR A 1 125 ? 0.619 -0.921 0.008 1.00 91.75 125 THR A O 1
ATOM 988 N N . LEU A 1 126 ? -1.297 -1.474 -1.045 1.00 89.81 126 LEU A N 1
ATOM 989 C CA . LEU A 1 126 ? -2.144 -1.547 0.146 1.00 89.81 126 LEU A CA 1
ATOM 990 C C . LEU A 1 126 ? -2.119 -2.935 0.795 1.00 89.81 126 LEU A C 1
ATOM 992 O O . LEU A 1 126 ? -2.048 -3.041 2.017 1.00 89.81 126 LEU A O 1
ATOM 996 N N . CYS A 1 127 ? -2.198 -4.000 -0.008 1.00 90.62 127 CYS A N 1
ATOM 997 C CA . CYS A 1 127 ? -2.316 -5.377 0.487 1.00 90.62 127 CYS A CA 1
ATOM 998 C C . CYS A 1 127 ? -1.090 -6.258 0.196 1.00 90.62 127 CYS A C 1
ATOM 1000 O O . CYS A 1 127 ? -1.073 -7.412 0.619 1.00 90.62 127 CYS A O 1
ATOM 1002 N N . PHE A 1 128 ? -0.093 -5.749 -0.540 1.00 91.62 128 PHE A N 1
ATOM 1003 C CA . PHE A 1 128 ? 1.133 -6.449 -0.961 1.00 91.62 128 PHE A CA 1
ATOM 1004 C C . PHE A 1 128 ? 0.915 -7.767 -1.722 1.00 91.62 128 PHE A C 1
ATOM 1006 O O . PHE A 1 128 ? 1.847 -8.535 -1.944 1.00 91.62 128 PHE A O 1
ATOM 1013 N N . SER A 1 129 ? -0.318 -8.032 -2.146 1.00 91.50 129 SER A N 1
ATOM 1014 C CA . SER A 1 129 ? -0.667 -9.167 -2.997 1.00 91.50 129 SER A CA 1
ATOM 1015 C C . SER A 1 129 ? -0.553 -8.775 -4.468 1.00 91.50 129 SER A C 1
ATOM 1017 O O . SER A 1 129 ? -0.400 -7.592 -4.782 1.00 91.50 129 SER A O 1
ATOM 1019 N N . ALA A 1 130 ? -0.668 -9.758 -5.363 1.00 93.44 130 ALA A N 1
ATOM 1020 C CA . ALA A 1 130 ? -0.720 -9.516 -6.801 1.00 93.44 130 ALA A CA 1
ATOM 1021 C C . ALA A 1 130 ? -1.740 -8.414 -7.126 1.00 93.44 130 ALA A C 1
ATOM 1023 O O . ALA A 1 130 ? -2.835 -8.376 -6.546 1.00 93.44 130 ALA A O 1
ATOM 1024 N N . PHE A 1 131 ? -1.357 -7.494 -8.010 1.00 93.62 131 PHE A N 1
ATOM 1025 C CA . PHE A 1 131 ? -2.180 -6.336 -8.336 1.00 93.62 131 PHE A CA 1
ATOM 1026 C C . PHE A 1 131 ? -3.574 -6.753 -8.837 1.00 93.62 131 PHE A C 1
ATOM 1028 O O . PHE A 1 131 ? -3.718 -7.656 -9.661 1.00 93.62 131 PHE A O 1
ATOM 1035 N N . HIS A 1 132 ? -4.622 -6.104 -8.317 1.00 90.94 132 HIS A N 1
ATOM 1036 C CA . HIS A 1 132 ? -6.012 -6.492 -8.558 1.00 90.94 132 HIS A CA 1
ATOM 1037 C C . HIS A 1 132 ? -6.882 -5.294 -8.980 1.00 90.94 132 HIS A C 1
ATOM 1039 O O . HIS A 1 132 ? -7.668 -4.757 -8.208 1.00 90.94 132 HIS A O 1
ATOM 1045 N N . HIS A 1 133 ? -6.805 -4.876 -10.241 1.00 83.56 133 HIS A N 1
ATOM 1046 C CA . HIS A 1 133 ? -7.742 -3.889 -10.795 1.00 83.56 133 HIS A CA 1
ATOM 1047 C C . HIS A 1 133 ? -8.901 -4.602 -11.513 1.00 83.56 133 HIS A C 1
ATOM 1049 O O . HIS A 1 133 ? -8.635 -5.570 -12.228 1.00 83.56 133 HIS A O 1
ATOM 1055 N N . PRO A 1 134 ? -10.181 -4.211 -11.344 1.00 85.94 134 PRO A N 1
ATOM 1056 C CA . PRO A 1 134 ? -10.747 -3.107 -10.549 1.00 85.94 134 PRO A CA 1
ATOM 1057 C C . PRO A 1 134 ? -11.238 -3.529 -9.144 1.00 85.94 134 PRO A C 1
ATOM 1059 O O . PRO A 1 134 ? -12.021 -2.822 -8.511 1.00 85.94 134 PRO A O 1
ATOM 1062 N N . LYS A 1 135 ? -10.862 -4.721 -8.661 1.00 87.44 135 LYS A N 1
ATOM 1063 C CA . LYS A 1 135 ? -11.396 -5.268 -7.403 1.00 87.44 135 LYS A CA 1
ATOM 1064 C C . LYS A 1 135 ? -10.881 -4.460 -6.201 1.00 87.44 135 LYS A C 1
ATOM 1066 O O . LYS A 1 135 ? -9.685 -4.183 -6.133 1.00 87.44 135 LYS A O 1
ATOM 1071 N N . PRO A 1 136 ? -11.733 -4.128 -5.216 1.00 84.25 136 PRO A N 1
ATOM 1072 C CA . PRO A 1 136 ? -11.266 -3.473 -4.002 1.00 84.25 136 PRO A CA 1
ATOM 1073 C C . PRO A 1 136 ? -10.334 -4.400 -3.212 1.00 84.25 136 PRO A C 1
ATOM 1075 O O . PRO A 1 136 ? -10.490 -5.626 -3.228 1.00 84.25 136 PRO A O 1
ATOM 1078 N N . CYS A 1 137 ? -9.380 -3.809 -2.487 1.00 89.12 137 CYS A N 1
ATOM 1079 C CA . CYS A 1 137 ? -8.541 -4.554 -1.551 1.00 89.12 137 CYS A CA 1
ATOM 1080 C C . CYS A 1 137 ? -9.419 -5.272 -0.530 1.00 89.12 137 CYS A C 1
ATOM 1082 O O . CYS A 1 137 ? -10.313 -4.668 0.068 1.00 89.12 137 CYS A O 1
ATOM 1084 N N . LYS A 1 138 ? -9.127 -6.549 -0.271 1.00 79.75 138 LYS A N 1
ATOM 1085 C CA . LYS A 1 138 ? -9.690 -7.208 0.907 1.00 79.75 138 LYS A CA 1
ATOM 1086 C C . LYS A 1 138 ? -9.061 -6.553 2.139 1.00 79.75 138 LYS A C 1
ATOM 1088 O O . LYS A 1 138 ? -7.832 -6.498 2.208 1.00 79.75 138 LYS A O 1
ATOM 1093 N N . PRO A 1 139 ? -9.853 -6.050 3.097 1.00 71.75 139 PRO A N 1
ATOM 1094 C CA . PRO A 1 139 ? -9.292 -5.500 4.318 1.00 71.75 139 PRO A CA 1
ATOM 1095 C C . PRO A 1 139 ? -8.490 -6.594 5.032 1.00 71.75 139 PRO A C 1
ATOM 1097 O O . PRO A 1 139 ? -9.007 -7.681 5.293 1.00 71.75 139 PRO A O 1
ATOM 1100 N N . LEU A 1 140 ? -7.222 -6.302 5.337 1.00 69.25 140 LEU A N 1
ATOM 1101 C CA . LEU A 1 140 ? -6.351 -7.178 6.135 1.00 69.25 140 LEU A CA 1
ATOM 1102 C C . LEU A 1 140 ? -6.962 -7.440 7.521 1.00 69.25 140 LEU A C 1
ATOM 1104 O O . LEU A 1 140 ? -6.853 -8.536 8.066 1.00 69.25 140 LEU A O 1
ATOM 1108 N N . ASN A 1 141 ? -7.690 -6.453 8.047 1.00 66.56 141 ASN A N 1
ATOM 1109 C CA . ASN A 1 141 ? -8.471 -6.589 9.265 1.00 66.56 141 ASN A CA 1
ATOM 1110 C C . ASN A 1 141 ? -9.839 -7.189 8.936 1.00 66.56 141 ASN A C 1
ATOM 1112 O O . ASN A 1 141 ? -10.727 -6.507 8.419 1.00 66.56 141 ASN A O 1
ATOM 1116 N N . ARG A 1 142 ? -10.041 -8.466 9.283 1.00 65.50 142 ARG A N 1
ATOM 1117 C CA . ARG A 1 142 ? -11.399 -9.003 9.423 1.00 65.50 142 ARG A CA 1
ATOM 1118 C C . ARG A 1 142 ? -12.081 -8.154 10.488 1.00 65.50 142 ARG A C 1
ATOM 1120 O O . ARG A 1 142 ? -11.601 -8.109 11.617 1.00 65.50 142 ARG A O 1
ATOM 1127 N N . SER A 1 143 ? -13.170 -7.471 10.141 1.00 67.06 143 SER A N 1
ATOM 1128 C CA . SER A 1 143 ? -13.985 -6.787 11.142 1.00 67.06 143 SER A CA 1
ATOM 1129 C C . SER A 1 143 ? -14.347 -7.816 12.209 1.00 67.06 143 SER A C 1
ATOM 1131 O O . SER A 1 143 ? -15.039 -8.792 11.896 1.00 67.06 143 SER A O 1
ATOM 1133 N N . VAL A 1 144 ? -13.845 -7.642 13.433 1.00 67.81 144 VAL A N 1
ATOM 1134 C CA . VAL A 1 144 ? -14.251 -8.483 14.558 1.00 67.81 144 VAL A CA 1
ATOM 1135 C C . VAL A 1 144 ? -15.761 -8.335 14.634 1.00 67.81 144 VAL A C 1
ATOM 1137 O O . VAL A 1 144 ? -16.283 -7.227 14.778 1.00 67.81 144 VAL A O 1
ATOM 1140 N N . SER A 1 145 ? -16.479 -9.429 14.394 1.00 71.62 145 SER A N 1
ATOM 1141 C CA . SER A 1 145 ? -17.931 -9.378 14.413 1.00 71.62 145 SER A CA 1
ATOM 1142 C C . SER A 1 145 ? -18.351 -8.881 15.793 1.00 71.62 145 SER A C 1
ATOM 1144 O O . SER A 1 145 ? -17.764 -9.288 16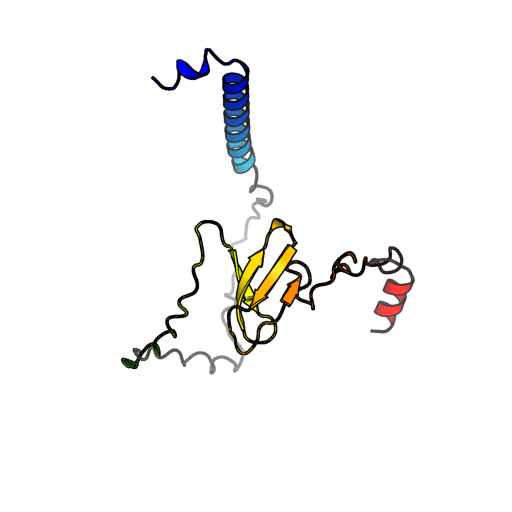.792 1.00 71.62 145 SER A O 1
ATOM 1146 N N . LYS A 1 146 ? -19.376 -8.025 15.883 1.00 68.62 146 LYS A N 1
ATOM 1147 C CA . LYS A 1 146 ? -19.877 -7.509 17.175 1.00 68.62 146 LYS A CA 1
ATOM 1148 C C . LYS A 1 146 ? -20.203 -8.631 18.184 1.00 68.62 146 LYS A C 1
ATOM 1150 O O . LYS A 1 146 ? -20.250 -8.390 19.383 1.00 68.62 146 LYS A O 1
ATOM 1155 N N . LYS A 1 147 ? -20.399 -9.865 17.699 1.00 67.94 147 LYS A N 1
ATOM 1156 C CA . LYS A 1 147 ? -20.621 -11.087 18.490 1.00 67.94 147 LYS A CA 1
ATOM 1157 C C . LYS A 1 147 ? -19.358 -11.693 19.130 1.00 67.94 147 LYS A C 1
ATOM 1159 O O . LYS A 1 147 ? -19.502 -12.539 20.006 1.00 67.94 147 LYS A O 1
ATOM 1164 N N . ASP A 1 148 ? -18.168 -11.282 18.695 1.00 69.00 148 ASP A N 1
ATOM 1165 C CA . ASP A 1 148 ? -16.859 -11.803 19.121 1.00 69.00 148 ASP A CA 1
ATOM 1166 C C . ASP A 1 148 ? -16.088 -10.783 19.986 1.00 69.00 148 ASP A C 1
ATOM 1168 O O . ASP A 1 148 ? -14.898 -10.933 20.247 1.00 69.00 148 ASP A O 1
ATOM 1172 N N . VAL A 1 149 ? -16.776 -9.739 20.458 1.00 79.31 149 VAL A N 1
ATOM 1173 C CA . VAL A 1 149 ? -16.235 -8.750 21.398 1.00 79.31 149 VAL A CA 1
ATOM 1174 C C . VAL A 1 149 ? -16.101 -9.375 22.795 1.00 79.31 149 VAL A C 1
ATOM 1176 O O . VAL A 1 149 ? -16.913 -10.219 23.205 1.00 79.31 149 VAL A O 1
ATOM 1179 N N . ALA A 1 150 ? -15.070 -8.964 23.535 1.00 74.56 150 ALA A N 1
ATOM 1180 C CA . ALA A 1 150 ? -14.883 -9.338 24.933 1.00 74.56 150 ALA A CA 1
ATOM 1181 C C . ALA A 1 150 ? -16.137 -8.990 25.760 1.00 74.56 150 ALA A C 1
ATOM 1183 O O . ALA A 1 150 ? -16.730 -7.927 25.596 1.00 74.56 150 ALA A O 1
ATOM 1184 N N . GLY A 1 151 ? -16.576 -9.912 26.622 1.00 75.25 151 GLY A N 1
ATOM 1185 C CA . GLY A 1 151 ? -17.792 -9.751 27.435 1.00 75.25 151 GLY A CA 1
ATOM 1186 C C . GLY A 1 151 ? -19.053 -10.406 26.858 1.00 75.25 151 GLY A C 1
ATOM 1187 O O . GLY A 1 151 ? -20.041 -10.573 27.574 1.00 75.25 151 GLY A O 1
ATOM 1188 N N . THR A 1 152 ? -19.021 -10.880 25.610 1.00 81.06 152 THR A N 1
ATOM 1189 C CA . THR A 1 152 ? -20.109 -11.692 25.042 1.00 81.06 152 THR A CA 1
ATOM 1190 C C . THR A 1 152 ? -20.240 -13.049 25.744 1.00 81.06 152 THR A C 1
ATOM 1192 O O . THR A 1 152 ? -19.275 -13.600 26.283 1.00 81.06 152 THR A O 1
ATOM 1195 N N . HIS A 1 153 ? -21.440 -13.642 25.715 1.00 81.12 153 HIS A N 1
ATOM 1196 C CA . HIS A 1 153 ? -21.697 -14.954 26.329 1.00 81.12 153 HIS A CA 1
ATOM 1197 C C . HIS A 1 153 ? -20.742 -16.047 25.810 1.00 81.12 153 HIS A C 1
ATOM 1199 O O . HIS A 1 153 ? -20.274 -16.886 26.581 1.00 81.12 153 HIS A O 1
ATOM 1205 N N . LYS A 1 154 ? -20.390 -16.008 24.516 1.00 77.88 154 LYS A N 1
ATOM 1206 C CA . LYS A 1 154 ? -19.409 -16.926 23.916 1.00 77.88 154 LYS A CA 1
ATOM 1207 C C . LYS A 1 154 ? -17.991 -16.702 24.453 1.00 77.88 154 LYS A C 1
ATOM 1209 O O . LYS A 1 154 ? -17.359 -17.679 24.846 1.00 77.88 154 LYS A O 1
ATOM 1214 N N . SER A 1 155 ? -17.530 -15.450 24.540 1.00 80.00 155 SER A N 1
ATOM 1215 C CA . SER A 1 155 ? -16.226 -15.094 25.130 1.00 80.00 155 SER A CA 1
ATOM 1216 C C . SER A 1 155 ? -16.111 -15.598 26.576 1.00 80.00 155 SER A C 1
ATOM 1218 O O . SER A 1 155 ? -15.165 -16.307 26.916 1.00 80.00 155 SER A O 1
ATOM 1220 N N . ARG A 1 156 ? -17.143 -15.361 27.399 1.00 82.31 156 ARG A N 1
ATOM 1221 C CA . ARG A 1 156 ? -17.195 -15.833 28.795 1.00 82.31 156 ARG A CA 1
ATOM 1222 C C . ARG A 1 156 ? -17.168 -17.359 28.906 1.00 82.31 156 ARG A C 1
ATOM 1224 O O . ARG A 1 156 ? -16.509 -17.896 29.788 1.00 82.31 156 ARG A O 1
ATOM 1231 N N . LYS A 1 157 ? -17.875 -18.073 28.024 1.00 84.12 157 LYS A N 1
ATOM 1232 C CA . LYS A 1 157 ? -17.904 -19.545 28.023 1.00 84.12 157 LYS A CA 1
ATOM 1233 C C . LYS A 1 157 ? -16.576 -20.159 27.567 1.00 84.12 157 LYS A C 1
ATOM 1235 O O . LYS A 1 157 ? -16.220 -21.224 28.056 1.00 84.12 157 LYS A O 1
ATOM 1240 N N . SER A 1 158 ? -15.855 -19.496 26.662 1.00 79.38 158 SER A N 1
ATOM 1241 C CA . SER A 1 158 ? -14.516 -19.920 26.237 1.00 79.38 158 SER A CA 1
ATOM 1242 C C . SER A 1 158 ? -13.493 -19.770 27.360 1.00 79.38 158 SER A C 1
ATOM 1244 O O . SER A 1 158 ? -12.722 -20.691 27.590 1.00 79.38 158 SER A O 1
ATOM 1246 N N . LEU A 1 159 ? -13.519 -18.649 28.090 1.00 77.44 159 LEU A N 1
ATOM 1247 C CA . LEU A 1 159 ? -12.614 -18.422 29.224 1.00 77.44 159 LEU A CA 1
ATOM 1248 C C . LEU A 1 159 ? -12.883 -19.377 30.391 1.00 77.44 159 LEU A C 1
ATOM 1250 O O . LEU A 1 159 ? -11.950 -19.794 31.050 1.00 77.44 159 LEU A O 1
ATOM 1254 N N . LYS A 1 160 ? -14.141 -19.783 30.610 1.00 79.25 160 LYS A N 1
ATOM 1255 C CA . LYS A 1 160 ? -14.494 -20.798 31.622 1.00 79.25 160 LYS A CA 1
ATOM 1256 C C . LYS A 1 160 ? -13.949 -22.205 31.331 1.00 79.25 160 LYS A C 1
ATOM 1258 O O . LYS A 1 160 ? -14.100 -23.079 32.176 1.00 79.25 160 LYS A O 1
ATOM 1263 N N . ARG A 1 161 ? -13.447 -22.458 30.119 1.00 76.00 161 ARG A N 1
ATOM 1264 C CA . ARG A 1 161 ? -12.879 -23.754 29.712 1.00 76.00 161 ARG A CA 1
ATOM 1265 C C . ARG A 1 161 ? -11.353 -23.816 29.838 1.00 76.00 161 ARG A C 1
ATOM 1267 O O . ARG A 1 161 ? -10.814 -24.895 29.612 1.00 76.00 161 ARG A O 1
ATOM 1274 N N . LEU A 1 162 ? -10.698 -22.690 30.119 1.00 70.81 162 LEU A N 1
ATOM 1275 C CA . LEU A 1 162 ? -9.273 -22.598 30.442 1.00 70.81 162 LEU A CA 1
ATOM 1276 C C . LEU A 1 162 ? -9.094 -22.734 31.955 1.00 70.81 162 LEU A C 1
ATOM 1278 O O . LEU A 1 162 ? -8.069 -23.322 32.349 1.00 70.81 162 LEU A O 1
#

pLDDT: mean 72.32, std 15.55, range [47.22, 95.38]

Secondary structure (DSSP, 8-state):
-TTTTTTT-HHHHHHHHHHHHHHHHHHHHHTTTT-S----PPPPSS----TT---SS-GGG------PPPP-----------------TT-EEEE-TTT--EEEEETTTTEEEES-TTT--EEETTT-SBP-SSSPPPPSS----GGGSTTSHHHHHHHTT-

InterPro domains:
  IPR002867 IBR domain [PF01485] (87-137)
  IPR044064 Zinc finger ZBR-type domain [PS51872] (92-140)
  IPR047147 F-box only protein 5/43 [PTHR15493] (2-162)